Protein AF-A0A933DUM0-F1 (afdb_monomer)

Secondary structure (DSSP, 8-state):
----GGGG-----------GGGHHHHHHHHTTPPPPTT-----SHHHH-

pLDDT: mean 86.01, std 15.4, range [42.97, 98.56]

Structure (mmCIF, N/CA/C/O backbone):
data_AF-A0A933DUM0-F1
#
_entry.id   AF-A0A933DUM0-F1
#
loop_
_atom_site.group_PDB
_atom_site.id
_atom_site.type_symbol
_atom_site.label_atom_id
_atom_site.label_alt_id
_atom_site.label_comp_id
_atom_site.label_asym_id
_atom_site.label_entity_id
_atom_site.label_seq_id
_atom_site.pdbx_PDB_ins_code
_atom_site.Cartn_x
_atom_site.Cartn_y
_atom_site.Cartn_z
_atom_site.occupancy
_atom_site.B_iso_or_equiv
_atom_site.auth_seq_id
_atom_site.auth_comp_id
_atom_site.auth_asym_id
_atom_site.auth_atom_id
_atom_site.pdbx_PDB_model_num
ATOM 1 N N . MET A 1 1 ? 29.053 7.393 -45.709 1.00 42.97 1 MET A N 1
ATOM 2 C CA . MET A 1 1 ? 28.273 6.539 -44.783 1.00 42.97 1 MET A CA 1
ATOM 3 C C . MET A 1 1 ? 27.730 7.427 -43.664 1.00 42.97 1 MET A C 1
ATOM 5 O O . MET A 1 1 ? 28.539 8.008 -42.956 1.00 42.97 1 MET A O 1
ATOM 9 N N . ARG A 1 2 ? 26.408 7.629 -43.542 1.00 48.28 2 ARG A N 1
ATOM 10 C CA . ARG A 1 2 ? 25.802 8.353 -42.404 1.00 48.28 2 ARG A CA 1
ATOM 11 C C . ARG A 1 2 ? 25.185 7.313 -41.477 1.00 48.28 2 ARG A C 1
ATOM 13 O O . A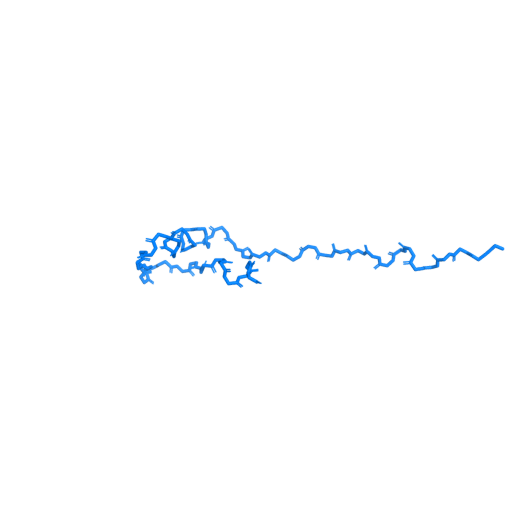RG A 1 2 ? 24.199 6.686 -41.845 1.00 48.28 2 ARG A O 1
ATOM 20 N N . VAL A 1 3 ? 25.803 7.092 -40.322 1.00 58.47 3 VAL A N 1
ATOM 21 C CA . VAL A 1 3 ? 25.267 6.195 -39.293 1.00 58.47 3 VAL A CA 1
ATOM 22 C C . VAL A 1 3 ? 24.178 6.965 -38.542 1.00 58.47 3 VAL A C 1
ATOM 24 O O . VAL A 1 3 ? 24.392 8.110 -38.142 1.00 58.47 3 VAL A O 1
ATOM 27 N N . ALA A 1 4 ? 22.982 6.390 -38.428 1.00 63.94 4 ALA A N 1
ATOM 28 C CA . ALA A 1 4 ? 21.831 7.041 -37.814 1.00 63.94 4 ALA A CA 1
ATOM 29 C C . ALA A 1 4 ? 22.037 7.186 -36.293 1.00 63.94 4 ALA A C 1
ATOM 31 O O . ALA A 1 4 ? 21.887 6.225 -35.543 1.00 63.94 4 ALA A O 1
ATOM 32 N N . TYR A 1 5 ? 22.342 8.405 -35.843 1.00 62.28 5 TYR A N 1
ATOM 3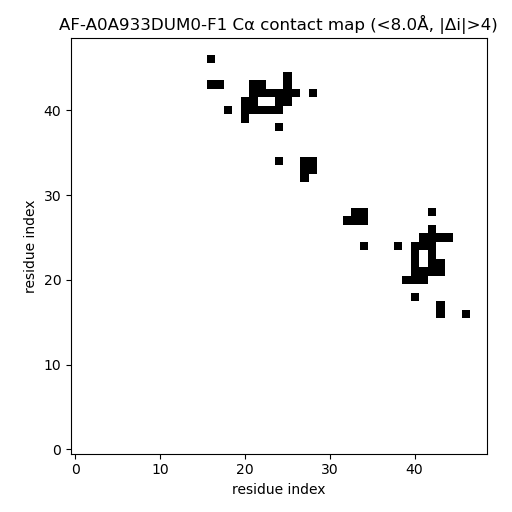3 C CA . TYR A 1 5 ? 22.538 8.780 -34.431 1.00 62.28 5 TYR A CA 1
ATOM 34 C C . TYR A 1 5 ? 21.327 8.501 -33.513 1.00 62.28 5 TYR A C 1
ATOM 36 O O . TYR A 1 5 ? 21.453 8.547 -32.294 1.00 62.28 5 TYR A O 1
ATOM 44 N N . TRP A 1 6 ? 20.158 8.184 -34.072 1.00 66.19 6 TRP A N 1
ATOM 45 C CA . TRP A 1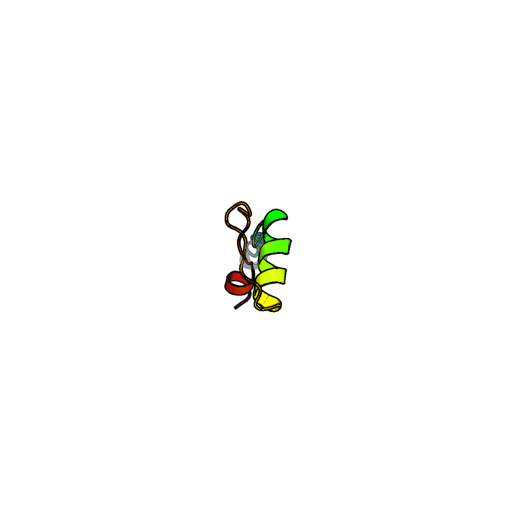 6 ? 18.916 7.968 -33.324 1.00 66.19 6 TRP A CA 1
ATOM 46 C C . TRP A 1 6 ? 18.818 6.601 -32.632 1.00 66.19 6 TRP A C 1
ATOM 48 O O . TRP A 1 6 ? 18.005 6.440 -31.726 1.00 66.19 6 TRP A O 1
ATOM 58 N N . ALA A 1 7 ? 19.650 5.624 -33.008 1.00 63.94 7 ALA A N 1
ATOM 59 C CA . ALA A 1 7 ? 19.572 4.271 -32.450 1.00 63.94 7 ALA A CA 1
ATOM 60 C C . ALA A 1 7 ? 20.063 4.165 -30.988 1.00 63.94 7 ALA A C 1
ATOM 62 O O . ALA A 1 7 ? 19.713 3.211 -30.302 1.00 63.94 7 ALA A O 1
ATOM 63 N N . VAL A 1 8 ? 20.837 5.140 -30.491 1.00 66.12 8 VAL A N 1
ATOM 64 C CA . VAL A 1 8 ? 21.454 5.094 -29.146 1.00 66.12 8 VAL A CA 1
ATOM 65 C C . VAL A 1 8 ? 20.554 5.706 -28.056 1.00 66.12 8 VAL A C 1
ATOM 67 O O . VAL A 1 8 ? 20.780 5.491 -26.871 1.00 66.12 8 VAL A O 1
ATOM 70 N N . ALA A 1 9 ? 19.499 6.443 -28.422 1.00 66.88 9 ALA A N 1
ATOM 71 C CA . ALA A 1 9 ? 18.731 7.245 -27.463 1.00 66.88 9 ALA A CA 1
ATOM 72 C C . ALA A 1 9 ? 17.556 6.518 -26.779 1.00 66.88 9 ALA A C 1
ATOM 74 O O . ALA A 1 9 ? 16.894 7.116 -25.937 1.00 66.88 9 ALA A O 1
ATOM 75 N N . ASN A 1 10 ? 17.272 5.253 -27.106 1.00 66.62 10 ASN A N 1
ATOM 76 C CA . ASN A 1 10 ? 16.072 4.573 -26.604 1.00 66.62 10 ASN A CA 1
ATOM 77 C C . ASN A 1 10 ? 16.358 3.713 -25.360 1.00 66.62 10 ASN A C 1
ATOM 79 O O . ASN A 1 10 ? 16.181 2.496 -25.368 1.00 66.62 10 ASN A O 1
ATOM 83 N N . TRP A 1 11 ? 16.824 4.345 -24.282 1.00 71.88 11 TRP A N 1
ATOM 84 C CA . TRP A 1 11 ? 16.876 3.719 -22.961 1.00 71.88 11 TRP A CA 1
ATOM 85 C C . TRP A 1 11 ? 15.514 3.920 -22.287 1.00 71.88 11 TRP A C 1
ATOM 87 O O . TRP A 1 11 ? 15.210 4.966 -21.722 1.00 71.88 11 TRP A O 1
ATOM 97 N N . ARG A 1 12 ? 14.636 2.920 -22.384 1.00 71.06 12 ARG A N 1
ATOM 98 C CA . ARG A 1 12 ? 13.394 2.921 -21.603 1.00 71.06 12 ARG A CA 1
ATOM 99 C C . ARG A 1 12 ? 13.745 2.683 -20.136 1.00 71.06 12 ARG A C 1
ATOM 101 O O . ARG A 1 12 ? 14.070 1.563 -19.755 1.00 71.06 12 ARG A O 1
ATOM 108 N N . SER A 1 13 ? 13.676 3.732 -19.322 1.00 73.81 13 SER A N 1
ATOM 109 C CA . SER A 1 13 ? 13.673 3.589 -17.866 1.00 73.81 13 SER A CA 1
ATOM 110 C C . SER A 1 13 ? 12.368 2.914 -17.445 1.00 73.81 13 SER A C 1
ATOM 112 O O . SER A 1 13 ? 11.287 3.448 -17.696 1.00 73.81 13 SER A O 1
ATOM 114 N N . MET A 1 14 ? 12.452 1.720 -16.856 1.00 74.81 14 MET A N 1
ATOM 115 C CA . MET A 1 14 ? 11.299 1.075 -16.232 1.00 74.81 14 MET A CA 1
ATOM 116 C C . MET A 1 14 ? 11.042 1.758 -14.892 1.00 74.81 14 MET A C 1
ATOM 118 O O . MET A 1 14 ? 11.785 1.563 -13.933 1.00 74.81 14 MET A O 1
ATOM 122 N N . THR A 1 15 ? 9.997 2.574 -14.824 1.00 78.69 15 THR A N 1
ATOM 123 C CA . THR A 1 15 ? 9.507 3.120 -13.558 1.00 78.69 15 THR A CA 1
ATOM 124 C C . THR A 1 15 ? 8.808 2.019 -12.770 1.00 78.69 15 THR A C 1
ATOM 126 O O . THR A 1 15 ? 7.898 1.370 -13.283 1.00 78.69 15 THR A O 1
ATOM 129 N N . THR A 1 16 ? 9.226 1.802 -11.526 1.00 82.69 16 THR A N 1
ATOM 130 C CA . THR A 1 16 ? 8.563 0.870 -10.609 1.00 82.69 16 THR A CA 1
ATOM 131 C C . THR A 1 16 ? 7.211 1.429 -10.170 1.00 82.69 16 THR A C 1
ATOM 133 O O . THR A 1 16 ? 7.137 2.554 -9.677 1.00 82.69 16 THR A O 1
ATOM 136 N N . SER A 1 17 ? 6.152 0.638 -10.316 1.00 85.56 17 SER A N 1
ATOM 137 C CA . SER A 1 17 ? 4.796 0.953 -9.860 1.00 85.56 17 SER A CA 1
ATOM 138 C C . SER A 1 17 ? 4.569 0.391 -8.449 1.00 85.56 17 SER A C 1
ATOM 140 O O . SER A 1 17 ? 4.116 -0.743 -8.299 1.00 85.56 17 SER A O 1
ATOM 142 N N . GLY A 1 18 ? 4.928 1.174 -7.426 1.00 91.81 18 GLY A N 1
ATOM 143 C CA . GLY A 1 18 ? 4.652 0.874 -6.012 1.00 91.81 18 GLY A CA 1
ATOM 144 C C . GLY A 1 18 ? 5.742 0.110 -5.248 1.00 91.81 18 GLY A C 1
ATOM 145 O O . GLY A 1 18 ? 6.861 -0.080 -5.733 1.00 91.81 18 GLY A O 1
ATOM 146 N N . ILE A 1 19 ? 5.406 -0.297 -4.018 1.00 94.88 19 ILE A N 1
ATOM 147 C CA . ILE A 1 19 ? 6.264 -1.020 -3.066 1.00 94.88 19 ILE A CA 1
ATOM 148 C C . ILE A 1 19 ? 5.587 -2.294 -2.534 1.00 94.88 19 ILE A C 1
ATOM 150 O O . ILE A 1 19 ? 4.392 -2.511 -2.692 1.00 94.88 19 ILE A O 1
ATOM 154 N N . LEU A 1 20 ? 6.340 -3.151 -1.837 1.00 96.12 20 LEU A N 1
ATOM 155 C CA . LEU A 1 20 ? 5.817 -4.427 -1.323 1.00 96.12 20 LEU A CA 1
ATOM 156 C C . LEU A 1 20 ? 4.626 -4.269 -0.354 1.00 96.12 20 LEU A C 1
ATOM 158 O O . LEU A 1 20 ? 3.767 -5.146 -0.290 1.00 96.12 20 LEU A O 1
ATOM 162 N N . ALA A 1 21 ? 4.553 -3.155 0.382 1.00 97.88 21 ALA A N 1
ATOM 163 C CA . ALA A 1 21 ? 3.449 -2.880 1.304 1.00 97.88 21 A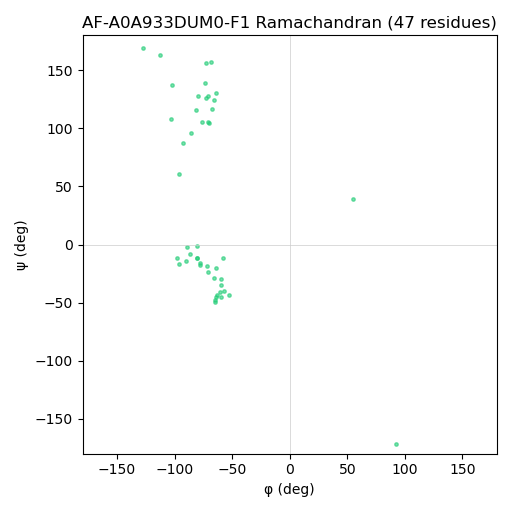LA A CA 1
ATOM 164 C C . ALA A 1 21 ? 2.085 -2.735 0.599 1.00 97.88 21 ALA A C 1
ATOM 166 O O . ALA A 1 21 ? 1.052 -2.924 1.238 1.00 97.88 21 ALA A O 1
ATOM 167 N N . ASP A 1 22 ? 2.085 -2.457 -0.705 1.00 97.62 22 ASP A N 1
ATOM 168 C CA . ASP A 1 22 ? 0.894 -2.193 -1.520 1.00 97.62 22 ASP A CA 1
ATOM 169 C C . ASP A 1 22 ? 0.166 -3.483 -1.947 1.00 97.62 22 ASP A C 1
ATOM 171 O O . ASP A 1 22 ? -0.990 -3.468 -2.381 1.00 97.62 22 ASP A O 1
ATOM 175 N N . VAL A 1 23 ? 0.804 -4.644 -1.757 1.00 97.19 23 VAL A N 1
ATOM 176 C CA . VAL A 1 23 ? 0.252 -5.949 -2.154 1.00 97.19 23 VAL A CA 1
ATOM 177 C C . VAL A 1 23 ? -1.013 -6.296 -1.367 1.00 97.19 23 VAL A C 1
ATOM 179 O O . VAL A 1 23 ? -2.030 -6.656 -1.957 1.00 97.19 23 VAL A O 1
ATOM 182 N N . ALA A 1 24 ? -0.980 -6.182 -0.037 1.00 98.38 24 ALA A N 1
ATOM 183 C CA . ALA A 1 24 ? -2.138 -6.509 0.794 1.00 98.38 24 ALA A CA 1
ATOM 184 C C . ALA A 1 24 ? -3.342 -5.567 0.550 1.00 98.38 24 ALA A C 1
ATOM 186 O O . ALA A 1 24 ? -4.436 -6.088 0.326 1.00 98.38 24 ALA A O 1
ATOM 187 N N . PRO A 1 25 ? -3.179 -4.225 0.513 1.00 98.25 25 PRO A N 1
ATOM 188 C CA . PRO A 1 25 ? -4.241 -3.299 0.109 1.00 98.25 25 PRO A CA 1
ATOM 189 C C . PRO A 1 25 ? -4.873 -3.648 -1.244 1.00 98.25 25 PRO A C 1
ATOM 191 O O . PRO A 1 25 ? -6.097 -3.652 -1.358 1.00 98.25 25 PRO A O 1
ATOM 194 N N . THR A 1 26 ? -4.051 -4.006 -2.237 1.00 98.06 26 THR A N 1
ATOM 195 C CA . THR A 1 26 ? -4.515 -4.403 -3.576 1.00 98.06 26 THR A CA 1
ATOM 196 C C . THR A 1 26 ? -5.429 -5.629 -3.515 1.00 98.06 26 THR A C 1
ATOM 198 O O . THR A 1 26 ? -6.499 -5.643 -4.120 1.00 98.06 26 THR A O 1
ATOM 201 N N . ILE A 1 27 ? -5.052 -6.655 -2.743 1.00 98.44 27 ILE A N 1
ATOM 202 C CA . ILE A 1 27 ? -5.874 -7.864 -2.569 1.00 98.44 27 ILE A CA 1
ATOM 203 C C . ILE A 1 27 ? -7.207 -7.529 -1.887 1.00 98.44 27 ILE A C 1
ATOM 205 O O . ILE A 1 27 ? -8.250 -8.019 -2.320 1.00 98.44 27 ILE A O 1
ATOM 209 N N . LEU A 1 28 ? -7.193 -6.690 -0.844 1.00 98.56 28 LEU A N 1
ATOM 210 C CA . LEU A 1 28 ? -8.419 -6.298 -0.143 1.00 98.56 28 LEU A CA 1
ATOM 211 C C . LEU A 1 28 ? -9.400 -5.576 -1.073 1.00 98.56 28 LEU A C 1
ATOM 213 O O . LEU A 1 28 ? -10.591 -5.881 -1.031 1.00 98.56 28 LEU A O 1
ATOM 217 N N . GLU A 1 29 ? -8.915 -4.687 -1.944 1.00 97.94 29 GLU A N 1
ATOM 218 C CA . GLU A 1 29 ? -9.764 -4.005 -2.927 1.00 97.94 29 GLU A CA 1
ATOM 219 C C . GLU A 1 29 ? -10.382 -4.988 -3.934 1.00 97.94 29 GLU A C 1
ATOM 221 O O . GLU A 1 29 ? -11.591 -4.943 -4.153 1.00 97.94 29 GLU A O 1
ATOM 226 N N . ILE A 1 30 ? -9.597 -5.929 -4.479 1.00 98.00 30 ILE A N 1
ATOM 227 C CA . ILE A 1 30 ? -10.099 -6.972 -5.400 1.00 98.00 30 ILE A CA 1
ATOM 228 C C . ILE A 1 30 ? -11.217 -7.791 -4.745 1.00 98.00 30 ILE A C 1
ATOM 230 O O . ILE A 1 30 ? -12.212 -8.133 -5.384 1.00 98.00 30 ILE A O 1
ATOM 234 N N . MET A 1 31 ? -11.059 -8.106 -3.460 1.00 98.44 31 MET A N 1
ATOM 235 C CA . MET A 1 31 ? -12.039 -8.864 -2.686 1.00 98.44 31 MET A CA 1
ATOM 236 C C . MET A 1 31 ? -13.216 -8.015 -2.185 1.00 98.44 31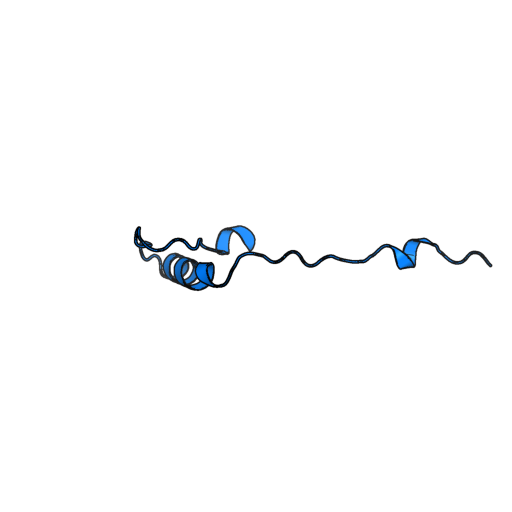 MET A C 1
ATOM 238 O O . MET A 1 31 ? -14.106 -8.552 -1.527 1.00 98.44 31 MET A O 1
ATOM 242 N N . ASN A 1 32 ? -13.232 -6.709 -2.473 1.00 97.94 32 ASN A N 1
ATOM 243 C CA . ASN A 1 32 ? -14.207 -5.749 -1.958 1.00 97.94 32 ASN A CA 1
ATOM 244 C C . ASN A 1 32 ? -14.292 -5.746 -0.413 1.00 97.94 32 ASN A C 1
ATOM 246 O O . ASN A 1 32 ? -15.369 -5.656 0.181 1.00 97.94 32 ASN A O 1
ATOM 250 N N . ILE A 1 33 ? -13.137 -5.873 0.248 1.00 98.50 33 ILE A N 1
ATOM 251 C CA . ILE A 1 33 ? -12.975 -5.838 1.704 1.00 98.50 33 ILE A CA 1
ATOM 252 C C . ILE A 1 33 ? -12.427 -4.468 2.114 1.00 98.50 33 ILE A C 1
ATOM 254 O O . ILE A 1 33 ? -11.495 -3.937 1.513 1.00 98.50 33 ILE A O 1
ATOM 258 N N . LYS A 1 34 ? -12.971 -3.896 3.192 1.00 98.25 34 LYS A N 1
ATOM 259 C CA . LYS A 1 34 ? -12.508 -2.608 3.721 1.00 98.25 34 LYS A CA 1
ATOM 260 C C . LYS A 1 34 ? -11.076 -2.709 4.269 1.00 98.25 34 LYS A C 1
ATOM 262 O O . LYS A 1 34 ? -10.814 -3.486 5.185 1.00 98.25 34 LYS A O 1
ATOM 267 N N . LYS A 1 35 ? -10.181 -1.855 3.767 1.00 98.25 35 LYS A N 1
ATOM 268 C CA . LYS 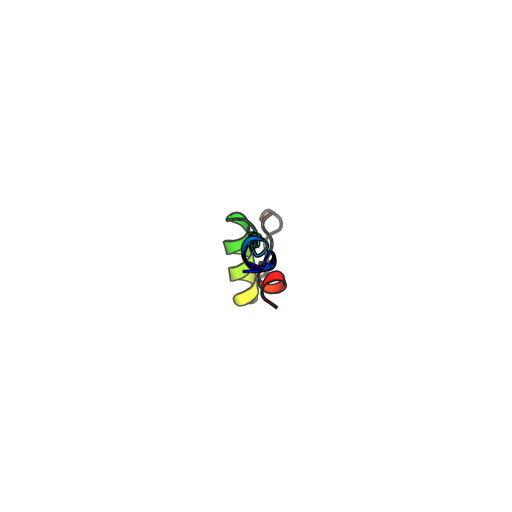A 1 35 ? -8.811 -1.675 4.277 1.00 98.25 35 LYS A CA 1
ATOM 269 C C . LYS A 1 35 ? -8.825 -1.128 5.723 1.00 98.25 35 LYS A C 1
ATOM 271 O O . LYS A 1 35 ? -9.535 -0.150 5.986 1.00 98.25 35 LYS A O 1
ATOM 276 N N . PRO A 1 36 ? -8.079 -1.728 6.672 1.00 98.38 36 PRO A N 1
ATOM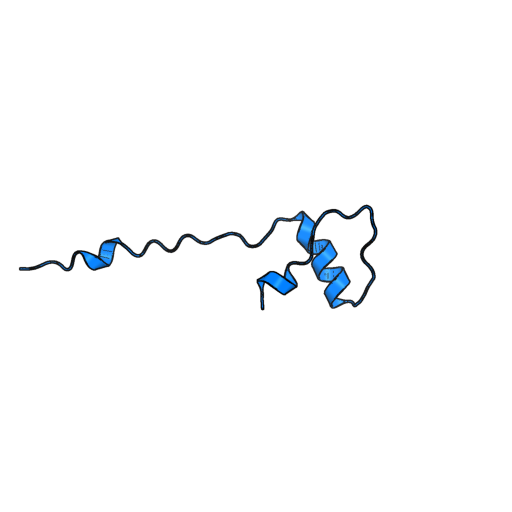 277 C CA . PRO A 1 36 ? -7.962 -1.213 8.038 1.00 98.38 36 PRO A CA 1
ATOM 278 C C . PRO A 1 36 ? -7.099 0.058 8.085 1.00 98.38 36 PRO A C 1
ATOM 280 O O . PRO A 1 36 ? -6.253 0.277 7.221 1.00 98.38 36 PRO A O 1
ATOM 283 N N . LYS A 1 37 ? -7.292 0.896 9.111 1.00 97.44 37 LYS A N 1
ATOM 284 C CA . LYS A 1 37 ? -6.634 2.215 9.220 1.00 97.44 37 LYS A CA 1
ATOM 285 C C . LYS A 1 37 ? -5.130 2.133 9.507 1.00 97.44 37 LYS A C 1
ATOM 287 O O . LYS A 1 37 ? -4.405 3.079 9.233 1.00 97.44 37 LYS A O 1
ATOM 292 N N . GLU A 1 38 ? -4.672 1.027 10.086 1.00 98.12 38 GLU A N 1
ATOM 293 C CA . GLU A 1 38 ? -3.271 0.778 10.427 1.00 98.12 38 GLU A CA 1
ATOM 294 C C . GLU A 1 38 ? -2.435 0.380 9.199 1.00 98.12 38 GLU A C 1
ATOM 296 O O . GLU A 1 38 ? -1.209 0.440 9.242 1.00 98.12 38 GLU A O 1
ATOM 301 N N . MET A 1 39 ? -3.083 -0.044 8.108 1.00 98.00 39 MET A N 1
ATOM 302 C CA . MET A 1 39 ? -2.415 -0.465 6.879 1.00 98.00 39 MET A CA 1
ATOM 303 C C . MET A 1 39 ? -2.048 0.759 6.037 1.00 98.00 39 MET A C 1
ATOM 305 O O . MET A 1 39 ? -2.926 1.477 5.564 1.00 98.00 39 MET A O 1
ATOM 309 N N . THR A 1 40 ? -0.750 0.987 5.845 1.00 98.06 40 THR A N 1
ATOM 310 C CA . THR A 1 40 ? -0.222 2.207 5.209 1.00 98.06 40 THR A CA 1
ATOM 311 C 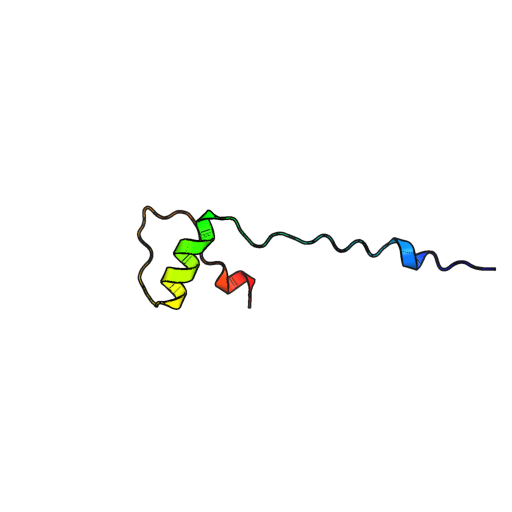C . THR A 1 40 ? 0.081 2.075 3.719 1.00 98.06 40 THR A C 1
ATOM 313 O O . THR A 1 40 ? 0.229 3.097 3.061 1.00 98.06 40 THR A O 1
ATOM 316 N N . GLY A 1 41 ? 0.189 0.854 3.185 1.00 97.50 41 GLY A N 1
ATOM 317 C CA . GLY A 1 41 ? 0.335 0.640 1.741 1.00 97.50 41 GLY A CA 1
ATOM 318 C C . GLY A 1 41 ? -0.947 1.006 1.001 1.00 97.50 41 GLY A C 1
ATOM 319 O O . GLY A 1 41 ? -2.021 0.964 1.597 1.00 97.50 41 GLY A O 1
ATOM 320 N N . GLU A 1 42 ? -0.865 1.312 -0.284 1.00 97.12 42 GLU A N 1
ATOM 321 C CA . GLU A 1 42 ? -2.014 1.664 -1.123 1.00 97.12 42 GLU A CA 1
ATOM 322 C C . GLU A 1 42 ? -2.292 0.605 -2.187 1.00 97.12 42 GLU A C 1
ATOM 324 O O . GLU A 1 42 ? -1.480 -0.275 -2.436 1.00 97.12 42 GLU A O 1
ATOM 329 N N . SER A 1 43 ? -3.484 0.620 -2.775 1.00 97.31 43 SER A N 1
ATOM 330 C CA . SER A 1 43 ? -3.798 -0.321 -3.848 1.00 97.31 43 SER A CA 1
ATOM 331 C C . SER A 1 43 ? -3.090 0.068 -5.143 1.00 97.31 43 SER A C 1
ATOM 333 O O . SER A 1 43 ? -3.051 1.240 -5.516 1.00 97.31 43 SER A O 1
ATOM 335 N N . LEU A 1 44 ? -2.560 -0.922 -5.861 1.00 96.44 44 LEU A N 1
ATOM 336 C CA . LEU A 1 44 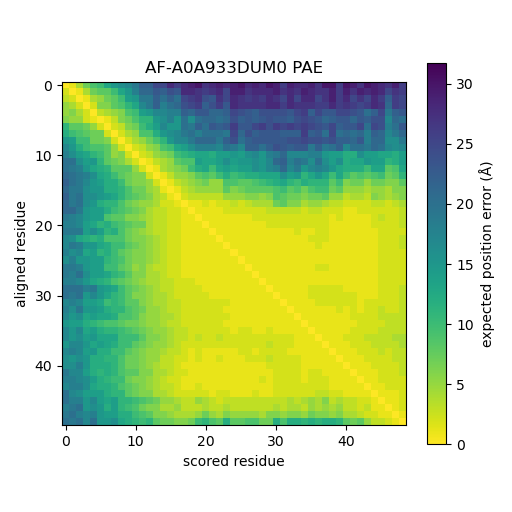? -1.868 -0.720 -7.135 1.00 96.44 44 LEU A CA 1
ATOM 337 C C . LEU A 1 44 ? -2.811 -0.705 -8.340 1.00 96.44 44 LEU A C 1
ATOM 339 O O . LEU A 1 44 ? -2.360 -0.393 -9.444 1.00 96.44 44 LEU A O 1
ATOM 343 N N . LEU A 1 45 ? -4.097 -1.033 -8.167 1.00 95.06 45 LEU A N 1
ATOM 344 C CA . LEU A 1 45 ? -5.037 -1.167 -9.286 1.00 95.06 45 LEU A CA 1
ATOM 345 C C . LEU A 1 45 ? -5.181 0.120 -10.102 1.00 95.06 45 LEU A C 1
ATOM 347 O O . LEU A 1 45 ? -5.298 0.044 -11.323 1.00 95.06 45 LEU A O 1
ATOM 351 N N . ASP A 1 46 ? -5.105 1.287 -9.463 1.00 88.94 46 ASP A N 1
ATOM 352 C CA . ASP A 1 46 ? -5.160 2.576 -10.160 1.00 88.94 46 ASP A CA 1
ATOM 353 C C . ASP A 1 46 ? -3.956 2.816 -11.074 1.00 88.94 46 ASP A C 1
ATOM 355 O O . ASP A 1 46 ? -4.092 3.476 -12.097 1.00 88.94 46 ASP A O 1
ATOM 359 N N . SER A 1 47 ? -2.792 2.246 -10.752 1.00 88.44 47 SER A N 1
ATOM 360 C CA . SER A 1 47 ? -1.590 2.366 -11.589 1.00 88.44 47 SER A CA 1
ATOM 361 C C . SER A 1 47 ? -1.570 1.406 -12.786 1.00 88.44 47 SER A C 1
ATOM 363 O O . SER A 1 47 ? -0.717 1.540 -13.662 1.00 88.44 47 SER A O 1
ATOM 365 N N . LEU A 1 48 ? -2.484 0.428 -12.809 1.00 84.19 48 LEU A N 1
ATOM 366 C CA . LEU A 1 48 ? -2.607 -0.593 -13.856 1.00 84.19 48 LEU A CA 1
ATOM 367 C C . LEU A 1 48 ? -3.675 -0.265 -14.911 1.00 84.19 48 LEU A C 1
ATOM 369 O O . LEU A 1 48 ? -3.750 -0.966 -15.922 1.00 84.19 48 LEU A O 1
ATOM 373 N N . ARG A 1 49 ? -4.519 0.738 -14.654 1.00 80.88 49 ARG A N 1
ATOM 374 C CA . ARG A 1 49 ? -5.540 1.241 -15.584 1.00 80.88 49 ARG A CA 1
ATOM 375 C C . ARG A 1 49 ? -4.930 2.227 -16.575 1.00 80.88 49 ARG A C 1
ATOM 377 O O . ARG A 1 49 ? -5.393 2.212 -17.736 1.00 80.88 49 ARG A O 1
#

Solvent-accessible surface area (backbone atoms only — not comparable to full-atom values): 3426 Å² total; per-residue (Å²): 137,84,79,72,78,72,76,77,71,76,75,80,79,81,80,79,90,81,58,82,61,18,54,63,40,31,52,30,55,75,70,73,43,85,78,60,90,86,60,82,41,52,56,55,64,77,81,74,110

Mean predicted aligned error: 8.41 Å

Radius of gyration: 19.23 Å; Cα contacts (8 Å, |Δi|>4): 32; chains: 1; bounding box: 42×18×55 Å

Foldseek 3Di:
DDDPPPPPPPDDDDDDQFDPLQVVQQVCVVVVHDDDPPRDHHHSVVVVD

Sequence (49 aa):
MRVAYWAVANWRSMTTSGILADVAPTILEIMNIKKPKEMTGESLLDSLR